Protein AF-A0A3B8LA81-F1 (afdb_monomer_lite)

Secondary structure (DSSP, 8-state):
-HHHHHHHHHHHHSTT-HHHHHHHHHHHHHHTTT-SS-STTHHHHHHHHHHHHHHHHHTT-HHHHHHHHHHHHTT-TT-HHHHHHHHHHHHHTT-HHHHHHHHHHHHHHSTT-HHHHHHHHHHHHHTT-HHHHHHHHHHHHHH-TT-HHHHHHH-

Structure (mmCIF, N/CA/C/O backbone):
data_AF-A0A3B8LA81-F1
#
_entry.id   AF-A0A3B8LA81-F1
#
loop_
_atom_site.group_PDB
_atom_site.id
_atom_site.type_symbol
_atom_site.label_atom_id
_atom_site.label_alt_id
_atom_site.label_comp_id
_atom_site.label_asym_id
_atom_site.label_entity_id
_atom_site.label_seq_id
_atom_site.pdbx_PDB_ins_code
_atom_site.Cartn_x
_atom_site.Cartn_y
_atom_site.Cartn_z
_atom_site.occupancy
_atom_site.B_iso_or_equiv
_atom_site.auth_seq_id
_atom_site.auth_comp_id
_atom_site.auth_asym_id
_atom_site.auth_atom_id
_atom_site.pdbx_PDB_model_num
ATOM 1 N N . ASP A 1 1 ? 16.186 -9.257 -14.517 1.00 79.81 1 ASP A N 1
ATOM 2 C CA . ASP A 1 1 ? 15.468 -8.083 -15.060 1.00 79.81 1 ASP A CA 1
ATOM 3 C C . ASP A 1 1 ? 14.408 -8.416 -16.109 1.00 79.81 1 ASP A C 1
ATOM 5 O O . ASP A 1 1 ? 13.320 -7.871 -15.995 1.00 79.81 1 ASP A O 1
ATOM 9 N N . TYR A 1 2 ? 14.639 -9.351 -17.043 1.00 90.38 2 TYR A N 1
ATOM 10 C CA . TYR A 1 2 ? 13.638 -9.731 -18.062 1.00 90.38 2 TYR A CA 1
ATOM 11 C C . TYR A 1 2 ? 12.248 -10.090 -17.495 1.00 90.38 2 TYR A C 1
ATOM 13 O O . TYR A 1 2 ? 11.238 -9.575 -17.959 1.00 90.38 2 TYR A O 1
ATOM 21 N N . ALA A 1 3 ? 12.178 -10.902 -16.433 1.00 90.94 3 ALA A N 1
ATOM 22 C CA . ALA A 1 3 ? 10.897 -11.256 -15.811 1.00 90.94 3 ALA A CA 1
ATOM 23 C C . ALA A 1 3 ? 10.126 -10.031 -15.271 1.00 90.94 3 ALA A C 1
ATOM 25 O O . ALA A 1 3 ? 8.916 -9.947 -15.445 1.00 90.94 3 ALA A O 1
ATOM 26 N N . ILE A 1 4 ? 10.823 -9.061 -14.663 1.00 93.31 4 ILE A N 1
ATOM 27 C CA . ILE A 1 4 ? 10.218 -7.814 -14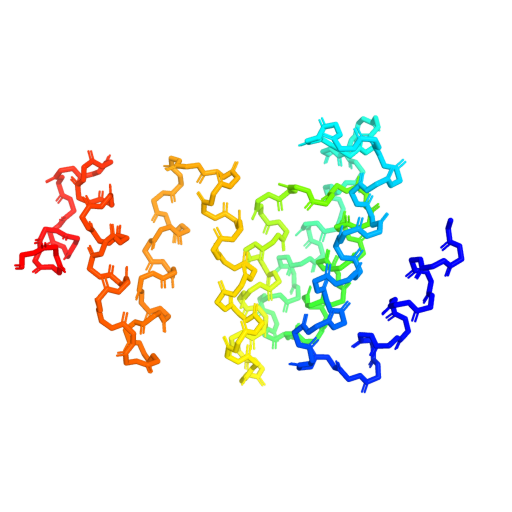.158 1.00 93.31 4 ILE A CA 1
ATOM 28 C C . ILE A 1 4 ? 9.651 -6.997 -15.322 1.00 93.31 4 ILE A C 1
ATOM 30 O O . ILE A 1 4 ? 8.574 -6.420 -15.209 1.00 93.31 4 ILE A O 1
ATOM 34 N N . GLU A 1 5 ? 10.354 -6.961 -16.454 1.00 94.00 5 GLU A N 1
ATOM 35 C CA . GLU A 1 5 ? 9.867 -6.282 -17.653 1.00 94.00 5 GLU A CA 1
ATOM 36 C C . GLU A 1 5 ? 8.595 -6.942 -18.199 1.00 94.00 5 GLU A C 1
ATOM 38 O O . GLU A 1 5 ? 7.607 -6.253 -18.453 1.00 94.00 5 GLU A O 1
ATOM 43 N N . MET A 1 6 ? 8.594 -8.270 -18.336 1.00 94.75 6 MET A N 1
ATOM 44 C CA . MET A 1 6 ? 7.456 -9.011 -18.884 1.00 94.75 6 MET A CA 1
ATOM 45 C C . MET A 1 6 ? 6.218 -8.904 -17.990 1.00 94.75 6 MET A C 1
ATOM 47 O O . MET A 1 6 ? 5.141 -8.567 -18.482 1.00 94.75 6 MET A O 1
ATOM 51 N N . PHE A 1 7 ? 6.363 -9.098 -16.675 1.00 93.94 7 PHE A N 1
ATOM 52 C CA . PHE A 1 7 ? 5.246 -8.912 -15.745 1.00 93.94 7 PHE A CA 1
ATOM 53 C C . PHE A 1 7 ? 4.822 -7.444 -15.636 1.00 93.94 7 PHE A C 1
ATOM 55 O O . PHE A 1 7 ? 3.632 -7.165 -15.543 1.00 93.94 7 PHE A O 1
ATOM 62 N N . GLY A 1 8 ? 5.755 -6.494 -15.745 1.00 94.19 8 GLY A N 1
ATOM 63 C CA . GLY A 1 8 ? 5.429 -5.070 -15.814 1.00 94.19 8 GLY A CA 1
ATOM 64 C C . GLY A 1 8 ? 4.569 -4.716 -17.031 1.00 94.19 8 GLY A C 1
ATOM 65 O O . GLY A 1 8 ? 3.618 -3.947 -16.905 1.00 94.19 8 GLY A O 1
ATOM 66 N N . LYS A 1 9 ? 4.848 -5.311 -18.200 1.00 95.19 9 LYS A N 1
ATOM 67 C CA . LYS A 1 9 ? 3.994 -5.176 -19.393 1.00 95.19 9 LYS A CA 1
ATOM 68 C C . LYS A 1 9 ? 2.627 -5.825 -19.182 1.00 95.19 9 LYS A C 1
ATOM 70 O O . LYS A 1 9 ? 1.623 -5.230 -19.556 1.00 95.19 9 LYS A O 1
ATOM 75 N N . ALA A 1 10 ? 2.575 -7.000 -18.552 1.00 94.94 10 ALA A N 1
ATOM 76 C CA . ALA A 1 10 ? 1.312 -7.668 -18.242 1.00 94.94 10 ALA A CA 1
ATOM 77 C C . ALA A 1 10 ? 0.418 -6.816 -17.322 1.00 94.94 10 ALA A C 1
ATOM 79 O O . ALA A 1 10 ? -0.760 -6.640 -17.619 1.00 94.94 10 ALA A O 1
ATOM 80 N N . VAL A 1 11 ? 0.987 -6.212 -16.271 1.00 95.88 11 VAL A N 1
ATOM 81 C CA . VAL A 1 11 ? 0.271 -5.275 -15.386 1.00 95.88 11 VAL A CA 1
ATOM 82 C C . VAL A 1 11 ? -0.188 -4.027 -16.145 1.00 95.88 11 VAL A C 1
ATOM 84 O O . VAL A 1 11 ? -1.289 -3.544 -15.915 1.00 95.88 11 VAL A O 1
ATOM 87 N N . ALA A 1 12 ? 0.607 -3.509 -17.085 1.00 94.12 12 ALA A N 1
ATOM 88 C CA . ALA A 1 12 ? 0.192 -2.362 -17.893 1.00 94.12 12 ALA A CA 1
ATOM 89 C C . ALA A 1 12 ? -0.985 -2.679 -18.837 1.00 94.12 12 ALA A C 1
ATOM 91 O O . ALA A 1 12 ? -1.790 -1.792 -19.116 1.00 94.12 12 ALA A O 1
ATOM 92 N N . LEU A 1 13 ? -1.078 -3.919 -19.331 1.00 95.62 13 LEU A N 1
ATOM 93 C CA . LEU A 1 13 ? -2.154 -4.377 -20.215 1.00 95.62 13 LEU A CA 1
ATOM 94 C C . LEU A 1 13 ? -3.433 -4.733 -19.449 1.00 95.62 13 LEU A C 1
ATOM 96 O O . LEU A 1 13 ? -4.525 -4.431 -19.921 1.00 95.62 13 LEU A O 1
ATOM 100 N N . VAL A 1 14 ? -3.297 -5.370 -18.283 1.00 96.44 14 VAL A N 1
ATOM 101 C CA . VAL A 1 14 ? -4.417 -5.840 -17.453 1.00 96.44 14 VAL A CA 1
ATOM 102 C C . VAL A 1 14 ? -4.178 -5.401 -16.000 1.00 96.44 14 VAL A C 1
ATOM 104 O O . VAL A 1 14 ? -3.712 -6.190 -15.171 1.00 96.44 14 VAL A O 1
ATOM 107 N N . PRO A 1 15 ? -4.417 -4.113 -15.686 1.00 94.50 15 PRO A N 1
ATOM 108 C CA . PRO A 1 15 ? -4.014 -3.513 -14.414 1.00 94.50 15 PRO A CA 1
ATOM 109 C C . PRO A 1 15 ? -4.866 -3.942 -13.215 1.00 94.50 15 PRO A C 1
ATOM 111 O O . PRO A 1 15 ? -4.451 -3.730 -12.076 1.00 94.50 15 PRO A O 1
ATOM 114 N N . ASP A 1 16 ? -6.029 -4.540 -13.437 1.00 96.19 16 ASP A N 1
ATOM 115 C CA . ASP A 1 16 ? -6.920 -5.096 -12.417 1.00 96.19 16 ASP A CA 1
ATOM 116 C C . ASP A 1 16 ? -6.582 -6.551 -12.044 1.00 96.19 16 ASP A C 1
ATOM 118 O O . ASP A 1 16 ? -7.095 -7.075 -11.055 1.00 96.19 16 ASP A O 1
ATOM 122 N N . ASN A 1 17 ? -5.677 -7.206 -12.782 1.00 97.38 17 ASN A N 1
ATOM 123 C CA . ASN A 1 17 ? -5.277 -8.580 -12.503 1.00 97.38 17 ASN A CA 1
ATOM 124 C C . ASN A 1 17 ? -4.306 -8.653 -11.311 1.00 97.38 17 ASN A C 1
ATOM 126 O O . ASN A 1 17 ? -3.109 -8.364 -11.422 1.00 97.38 17 ASN A O 1
ATOM 130 N N . LEU A 1 18 ? -4.829 -9.096 -10.164 1.00 96.62 18 LEU A N 1
ATOM 131 C CA . LEU A 1 18 ? -4.062 -9.254 -8.929 1.00 96.62 18 LEU A CA 1
ATOM 132 C C . LEU A 1 18 ? -2.870 -10.211 -9.084 1.00 96.62 18 LEU A C 1
ATOM 134 O O . LEU A 1 18 ? -1.776 -9.915 -8.601 1.00 96.62 18 LEU A O 1
ATOM 138 N N . LEU A 1 19 ? -3.046 -11.329 -9.795 1.00 96.94 19 LEU A N 1
ATOM 139 C CA . LEU A 1 19 ? -2.000 -12.340 -9.952 1.00 96.94 19 LEU A CA 1
ATOM 140 C C . LEU A 1 19 ? -0.764 -11.770 -10.662 1.00 96.94 19 LEU A C 1
ATOM 142 O O . LEU A 1 19 ? 0.368 -12.069 -10.272 1.00 96.94 19 LEU A O 1
ATOM 146 N N . TYR A 1 20 ? -0.954 -10.915 -11.669 1.00 96.75 20 TYR A N 1
ATOM 147 C CA . TYR A 1 20 ? 0.160 -10.264 -12.362 1.00 96.75 20 TYR A CA 1
ATOM 148 C C . TYR A 1 20 ? 0.946 -9.345 -11.431 1.00 96.75 20 TYR A C 1
ATOM 150 O O . TYR A 1 20 ? 2.178 -9.372 -11.446 1.00 96.75 20 TYR A O 1
ATOM 158 N N . ARG A 1 21 ? 0.257 -8.597 -10.564 1.00 96.50 21 ARG A N 1
ATOM 159 C CA . ARG A 1 21 ? 0.895 -7.709 -9.583 1.00 96.50 21 ARG A CA 1
ATOM 160 C C . ARG A 1 21 ? 1.614 -8.478 -8.481 1.00 96.50 21 ARG A C 1
ATOM 162 O O . ARG A 1 21 ? 2.747 -8.137 -8.150 1.00 96.50 21 ARG A O 1
ATOM 169 N N . GLN A 1 22 ? 1.017 -9.550 -7.964 1.00 97.44 22 GLN A N 1
ATOM 170 C CA . GLN A 1 22 ? 1.662 -10.422 -6.978 1.00 97.44 22 GLN A CA 1
ATOM 171 C C . GLN A 1 22 ? 2.917 -11.082 -7.557 1.00 97.44 22 GLN A C 1
ATOM 173 O O . GLN A 1 22 ? 3.974 -11.097 -6.921 1.00 97.44 22 GLN A O 1
ATOM 178 N N . THR A 1 23 ? 2.836 -11.558 -8.801 1.00 97.19 23 THR A N 1
ATOM 179 C CA . THR A 1 23 ? 3.981 -12.169 -9.483 1.00 97.19 23 THR A CA 1
ATOM 180 C C . THR A 1 23 ? 5.079 -11.139 -9.755 1.00 97.19 23 THR A C 1
ATOM 182 O O . THR A 1 23 ? 6.249 -11.419 -9.479 1.00 97.19 23 THR A O 1
ATOM 185 N N . LEU A 1 24 ? 4.714 -9.930 -10.208 1.00 97.25 24 LEU A N 1
ATOM 186 C CA . LEU A 1 24 ? 5.632 -8.799 -10.375 1.00 97.25 24 LEU A CA 1
ATOM 187 C C . LEU A 1 24 ? 6.342 -8.465 -9.054 1.00 97.25 24 LEU A C 1
ATOM 189 O O . LEU A 1 24 ? 7.571 -8.445 -8.992 1.00 97.25 24 LEU A O 1
ATOM 193 N N . ARG A 1 25 ? 5.583 -8.299 -7.967 1.00 97.19 25 ARG A N 1
ATOM 194 C CA . ARG A 1 25 ? 6.114 -8.033 -6.625 1.00 97.19 25 ARG A CA 1
ATOM 195 C C . ARG A 1 25 ? 7.105 -9.115 -6.194 1.00 97.19 25 ARG A C 1
ATOM 197 O O . ARG A 1 25 ? 8.185 -8.793 -5.707 1.00 97.19 25 ARG A O 1
ATOM 204 N N . GLY A 1 26 ? 6.776 -10.388 -6.413 1.00 96.75 26 GLY A N 1
ATOM 205 C CA . GLY A 1 26 ? 7.643 -11.518 -6.075 1.00 96.75 26 GLY A CA 1
ATOM 206 C C . GLY A 1 26 ? 8.944 -11.574 -6.885 1.00 96.75 26 GLY A C 1
ATOM 207 O O . GLY A 1 26 ? 9.989 -11.943 -6.350 1.00 96.75 26 GLY A O 1
ATOM 208 N N . VAL A 1 27 ? 8.938 -11.206 -8.172 1.00 96.94 27 VAL A N 1
ATOM 209 C CA . VAL A 1 27 ? 10.188 -11.135 -8.958 1.00 96.94 27 VAL A CA 1
ATOM 210 C C . VAL A 1 27 ? 11.050 -9.934 -8.565 1.00 96.94 27 VAL A C 1
ATOM 212 O O . VAL A 1 27 ? 12.275 -10.050 -8.528 1.00 96.94 27 VAL A O 1
ATOM 215 N N . GLU A 1 28 ? 10.435 -8.802 -8.223 1.00 96.75 28 GLU A N 1
ATOM 216 C CA . GLU A 1 28 ? 11.151 -7.608 -7.771 1.00 96.75 28 GLU A CA 1
ATOM 217 C C . GLU A 1 28 ? 11.806 -7.814 -6.403 1.00 96.75 28 GLU A C 1
ATOM 219 O O . GLU A 1 28 ? 12.949 -7.408 -6.203 1.00 96.75 28 GLU A O 1
ATOM 224 N N . ARG A 1 29 ? 11.130 -8.491 -5.471 1.00 97.06 29 ARG A N 1
ATOM 225 C CA . ARG A 1 29 ? 11.708 -8.825 -4.162 1.00 97.06 29 ARG A CA 1
ATOM 226 C C . ARG A 1 29 ? 12.904 -9.773 -4.276 1.00 97.06 29 ARG A C 1
ATOM 228 O O . ARG A 1 29 ? 13.962 -9.496 -3.705 1.00 97.06 29 ARG A O 1
ATOM 235 N N . ARG A 1 30 ? 12.796 -10.811 -5.115 1.00 96.81 30 ARG A N 1
ATOM 236 C CA . ARG A 1 30 ? 13.902 -11.739 -5.406 1.00 96.81 30 ARG A CA 1
ATOM 237 C C . ARG A 1 30 ? 15.115 -11.054 -6.029 1.00 96.81 30 ARG A C 1
ATOM 239 O O . ARG A 1 30 ? 16.238 -11.412 -5.695 1.00 96.81 30 ARG A O 1
ATOM 246 N N . LYS A 1 31 ? 14.919 -10.035 -6.874 1.00 96.06 31 LYS A N 1
ATOM 247 C CA . LYS A 1 31 ? 16.025 -9.223 -7.420 1.00 96.06 31 LYS A CA 1
ATOM 248 C C . LYS A 1 31 ? 16.884 -8.585 -6.322 1.00 96.06 31 LYS A C 1
ATOM 250 O O . LYS A 1 31 ? 18.080 -8.394 -6.524 1.00 96.06 31 LYS A O 1
ATOM 255 N N . TYR A 1 32 ? 16.284 -8.253 -5.183 1.00 96.19 32 TYR A N 1
ATOM 256 C CA . TYR A 1 32 ? 16.972 -7.673 -4.032 1.00 96.19 32 TYR A CA 1
ATOM 257 C C . TYR A 1 32 ? 17.264 -8.697 -2.930 1.00 96.19 32 TYR A C 1
ATOM 259 O O . TYR A 1 32 ? 17.502 -8.301 -1.793 1.00 96.19 32 TYR A O 1
ATOM 267 N N . ASN A 1 33 ? 17.261 -9.998 -3.247 1.00 96.31 33 ASN A N 1
ATOM 268 C CA . ASN A 1 33 ? 17.518 -11.087 -2.299 1.00 96.31 33 ASN A CA 1
ATOM 269 C C . ASN A 1 33 ? 16.649 -11.006 -1.035 1.00 96.31 33 ASN A C 1
ATOM 271 O O . ASN A 1 33 ? 17.130 -11.268 0.063 1.00 96.31 33 ASN A O 1
ATOM 275 N N . GLU A 1 34 ? 15.388 -10.586 -1.181 1.00 95.94 34 GLU A N 1
ATOM 276 C CA . GLU A 1 34 ? 14.447 -10.446 -0.063 1.00 95.94 34 GLU A CA 1
ATOM 277 C C . GLU A 1 34 ? 14.944 -9.528 1.079 1.00 95.94 34 GLU A C 1
ATOM 279 O O . GLU A 1 34 ? 14.559 -9.681 2.234 1.00 95.94 34 GLU A O 1
ATOM 284 N N . ASN A 1 35 ? 15.793 -8.539 0.775 1.00 95.69 35 ASN A N 1
ATOM 285 C CA . ASN A 1 35 ? 16.456 -7.703 1.785 1.00 95.69 35 ASN A CA 1
ATOM 286 C C . ASN A 1 35 ? 15.546 -6.719 2.556 1.00 95.69 35 ASN A C 1
ATOM 288 O O . ASN A 1 35 ? 16.054 -5.905 3.330 1.00 95.69 35 ASN A O 1
ATOM 292 N N . GLY A 1 36 ? 14.237 -6.698 2.283 1.00 95.12 36 GLY A N 1
ATOM 293 C CA . GLY A 1 36 ? 13.254 -5.839 2.954 1.00 95.12 36 GLY A CA 1
ATOM 294 C C . GLY A 1 36 ? 13.363 -4.335 2.664 1.00 95.12 36 GLY A C 1
ATOM 295 O O . GLY A 1 36 ? 12.546 -3.561 3.152 1.00 95.12 36 GLY A O 1
ATOM 296 N N . THR A 1 37 ? 14.360 -3.892 1.895 1.00 93.25 37 THR A N 1
ATOM 297 C CA . THR A 1 37 ? 14.715 -2.464 1.757 1.00 93.25 37 THR A CA 1
ATOM 298 C C . THR A 1 37 ? 14.943 -2.016 0.311 1.00 93.25 37 THR A C 1
ATOM 300 O O . THR A 1 37 ? 14.986 -0.815 0.032 1.00 93.25 37 THR A O 1
ATOM 303 N N . GLY A 1 38 ? 15.046 -2.957 -0.630 1.00 95.25 38 GLY A N 1
ATOM 304 C CA . GLY A 1 38 ? 15.256 -2.684 -2.045 1.00 95.25 38 GLY A CA 1
ATOM 305 C C . GLY A 1 38 ? 16.682 -2.246 -2.369 1.00 95.25 38 GLY A C 1
ATOM 306 O O . GLY A 1 38 ? 17.663 -2.726 -1.801 1.00 95.25 38 GLY A O 1
ATOM 307 N N . ALA A 1 39 ? 16.816 -1.339 -3.333 1.00 95.81 39 ALA A N 1
ATOM 308 C CA . ALA A 1 39 ? 18.112 -0.828 -3.760 1.00 95.81 39 ALA A CA 1
ATOM 309 C C . ALA A 1 39 ? 18.809 0.014 -2.674 1.00 95.81 39 ALA A C 1
ATOM 311 O O . ALA A 1 39 ? 18.173 0.701 -1.875 1.00 95.81 39 ALA A O 1
ATOM 312 N N . LYS A 1 40 ? 20.147 0.084 -2.726 1.00 94.75 40 LYS A N 1
ATOM 313 C CA . LYS A 1 40 ? 20.918 1.033 -1.905 1.00 94.75 40 LYS A CA 1
ATOM 314 C C . LYS A 1 40 ? 20.408 2.464 -2.127 1.00 94.75 40 LYS A C 1
ATOM 316 O O . LYS A 1 40 ? 20.242 2.895 -3.270 1.00 94.75 40 LYS A O 1
ATOM 321 N N . MET A 1 41 ? 20.192 3.203 -1.036 1.00 93.62 41 MET A N 1
ATOM 322 C CA . MET A 1 41 ? 19.589 4.546 -1.048 1.00 93.62 41 MET A CA 1
ATOM 323 C C . MET A 1 41 ? 18.185 4.592 -1.683 1.00 93.62 41 MET A C 1
ATOM 325 O O . MET A 1 41 ? 17.806 5.602 -2.278 1.00 93.62 41 MET A O 1
ATOM 329 N N . ALA A 1 42 ? 17.396 3.518 -1.558 1.00 93.94 42 ALA A N 1
ATOM 330 C CA . ALA A 1 42 ? 16.029 3.435 -2.073 1.00 93.94 42 ALA A CA 1
ATOM 331 C C . ALA A 1 42 ? 15.151 4.638 -1.691 1.00 93.94 42 ALA A C 1
ATOM 333 O O . ALA A 1 42 ? 14.432 5.158 -2.543 1.00 93.94 42 ALA A O 1
ATOM 334 N N . GLY A 1 43 ? 15.241 5.128 -0.450 1.00 91.25 43 GLY A N 1
ATOM 335 C CA . GLY A 1 43 ? 14.473 6.295 0.003 1.00 91.25 43 GLY A CA 1
ATOM 336 C C . GLY A 1 43 ? 14.750 7.558 -0.823 1.00 91.25 43 GLY A C 1
ATOM 337 O O . GLY A 1 43 ? 13.820 8.241 -1.242 1.00 91.25 43 GLY A O 1
ATOM 338 N N . LEU A 1 44 ? 16.019 7.824 -1.152 1.00 93.19 44 LEU A N 1
ATOM 339 C CA . LEU A 1 44 ? 16.398 8.962 -1.997 1.00 93.19 44 LEU A CA 1
ATOM 340 C C . LEU A 1 44 ? 15.948 8.755 -3.449 1.00 93.19 44 LEU A C 1
ATOM 342 O O . LEU A 1 44 ? 15.423 9.666 -4.085 1.00 93.19 44 LEU A O 1
ATOM 346 N N . ARG A 1 45 ? 16.114 7.534 -3.967 1.00 93.19 45 ARG A N 1
ATOM 347 C CA . ARG A 1 45 ? 15.733 7.176 -5.342 1.00 93.19 45 ARG A CA 1
ATOM 348 C C . ARG A 1 45 ? 14.219 7.245 -5.568 1.00 93.19 45 ARG A C 1
ATOM 350 O O . ARG A 1 45 ? 13.779 7.628 -6.648 1.00 93.19 45 ARG A O 1
ATOM 357 N N . THR A 1 46 ? 13.425 6.919 -4.551 1.00 95.75 46 THR A N 1
ATOM 358 C CA . THR A 1 46 ? 11.955 6.958 -4.604 1.00 95.75 46 THR A CA 1
ATOM 359 C C . THR A 1 46 ? 11.371 8.323 -4.233 1.00 95.75 46 THR A C 1
ATOM 361 O O . THR A 1 46 ? 10.201 8.570 -4.518 1.00 95.75 46 THR A O 1
ATOM 364 N N . ALA A 1 47 ? 12.155 9.257 -3.681 1.00 95.19 47 ALA A N 1
ATOM 365 C CA . ALA A 1 47 ? 11.667 10.581 -3.284 1.00 95.19 47 ALA A CA 1
ATOM 366 C C . ALA A 1 47 ? 11.009 11.344 -4.449 1.00 95.19 47 ALA A C 1
ATOM 368 O O . ALA A 1 47 ? 9.883 11.828 -4.324 1.00 95.19 47 ALA A O 1
ATOM 369 N N . LYS A 1 48 ? 11.661 11.377 -5.622 1.00 94.62 48 LYS A N 1
ATOM 370 C CA . LYS A 1 48 ? 11.106 12.016 -6.831 1.00 94.62 48 LYS A CA 1
ATOM 371 C C . LYS A 1 48 ? 9.799 11.354 -7.281 1.00 94.62 48 LYS A C 1
ATOM 373 O O . LYS A 1 48 ? 8.874 12.042 -7.713 1.00 94.62 48 LYS A O 1
ATOM 378 N N . VAL A 1 49 ? 9.711 10.030 -7.145 1.00 96.38 49 VAL A N 1
ATOM 379 C CA . VAL A 1 49 ? 8.502 9.259 -7.458 1.00 96.38 49 VAL A CA 1
ATOM 380 C C . VAL A 1 49 ? 7.361 9.651 -6.519 1.00 96.38 49 VAL A C 1
ATOM 382 O O . VAL A 1 49 ? 6.283 9.989 -7.002 1.00 96.38 49 VAL A O 1
ATOM 385 N N . LYS A 1 50 ? 7.610 9.706 -5.205 1.00 96.50 50 LYS A N 1
ATOM 386 C CA . LYS A 1 50 ? 6.614 10.112 -4.198 1.00 96.50 50 LYS A CA 1
ATOM 387 C C . LYS A 1 50 ? 6.109 11.539 -4.430 1.00 96.50 50 LYS A C 1
ATOM 389 O O . LYS A 1 50 ? 4.911 11.785 -4.325 1.00 96.50 50 LYS A O 1
ATOM 394 N N . THR A 1 51 ? 6.976 12.472 -4.821 1.00 97.00 51 THR A N 1
ATOM 395 C CA . THR A 1 51 ? 6.554 13.838 -5.180 1.00 97.00 51 THR A CA 1
ATOM 396 C C . THR A 1 51 ? 5.628 13.852 -6.399 1.00 97.00 51 THR A C 1
ATOM 398 O O . THR A 1 51 ? 4.587 14.510 -6.378 1.00 97.00 51 THR A O 1
ATOM 401 N N . ARG A 1 52 ? 5.956 13.090 -7.451 1.00 96.88 52 ARG A N 1
ATOM 402 C CA . ARG A 1 52 ? 5.104 12.957 -8.646 1.00 96.88 52 ARG A CA 1
ATOM 403 C C . ARG A 1 52 ? 3.760 12.292 -8.326 1.00 96.88 52 ARG A C 1
ATOM 405 O O . ARG A 1 52 ? 2.740 12.716 -8.871 1.00 96.88 52 ARG A O 1
ATOM 412 N N . ILE A 1 53 ? 3.748 11.301 -7.433 1.00 97.94 53 ILE A N 1
ATOM 413 C CA . ILE A 1 53 ? 2.521 10.667 -6.931 1.00 97.94 53 ILE A CA 1
ATOM 414 C C . ILE A 1 53 ? 1.638 11.704 -6.243 1.00 97.94 53 ILE A C 1
ATOM 416 O O . ILE A 1 53 ? 0.492 11.871 -6.648 1.00 97.94 53 ILE A O 1
ATOM 420 N N . LYS A 1 54 ? 2.180 12.472 -5.288 1.00 96.94 54 LYS A N 1
ATOM 421 C CA . LYS A 1 54 ? 1.427 13.531 -4.594 1.00 96.94 54 LYS A CA 1
ATOM 422 C C . LYS A 1 54 ? 0.793 14.516 -5.580 1.00 96.94 54 LYS A C 1
ATOM 424 O O . LYS A 1 54 ? -0.394 14.812 -5.475 1.00 96.94 54 LYS A O 1
ATOM 429 N N . ALA A 1 55 ? 1.552 14.971 -6.577 1.00 97.44 55 ALA A N 1
ATOM 430 C CA . ALA A 1 55 ? 1.039 15.874 -7.606 1.00 97.44 55 ALA A CA 1
ATOM 431 C C . ALA A 1 55 ? -0.073 15.240 -8.468 1.00 97.44 55 ALA A C 1
ATOM 433 O O . ALA A 1 55 ? -1.050 15.907 -8.802 1.00 97.44 55 ALA A O 1
ATOM 434 N N . SER A 1 56 ? 0.055 13.958 -8.820 1.00 97.50 56 SER A N 1
ATOM 435 C CA . SER A 1 56 ? -0.942 13.233 -9.626 1.00 97.50 56 SER A CA 1
ATOM 436 C C . SER A 1 56 ? -2.215 12.940 -8.829 1.00 97.50 56 SER A C 1
ATOM 438 O O . SER A 1 56 ? -3.317 13.080 -9.358 1.00 97.50 56 SER A O 1
ATOM 440 N N . ARG A 1 57 ? -2.068 12.634 -7.535 1.00 96.12 57 ARG A N 1
ATOM 441 C CA . ARG A 1 57 ? -3.159 12.427 -6.576 1.00 96.12 57 ARG A CA 1
ATOM 442 C C . ARG A 1 57 ? -4.006 13.684 -6.398 1.00 96.12 57 ARG A C 1
ATOM 444 O O . ARG A 1 57 ? -5.227 13.598 -6.450 1.00 96.12 57 ARG A O 1
ATOM 451 N N . LEU A 1 58 ? -3.382 14.861 -6.281 1.00 96.50 58 LEU A N 1
ATOM 452 C CA . LEU A 1 58 ? -4.106 16.143 -6.227 1.00 96.50 58 LEU A CA 1
ATOM 453 C C . LEU A 1 58 ? -4.948 16.397 -7.486 1.00 96.50 58 LEU A C 1
ATOM 455 O O . LEU A 1 58 ? -6.020 16.987 -7.409 1.00 96.50 58 LEU A O 1
ATOM 459 N N . LYS A 1 59 ? -4.482 15.913 -8.640 1.00 97.12 59 LYS A N 1
ATOM 460 C CA . LYS A 1 59 ? -5.204 15.986 -9.917 1.00 97.12 59 LYS A CA 1
ATOM 461 C C . LYS A 1 59 ? -6.207 14.843 -10.113 1.00 97.12 59 LYS A C 1
ATOM 463 O O . LYS A 1 59 ? -6.796 14.760 -11.185 1.00 97.12 59 LYS A O 1
ATOM 468 N N . LYS A 1 60 ? -6.364 13.945 -9.129 1.00 96.81 60 LYS A N 1
ATOM 469 C CA . LYS A 1 60 ? -7.156 12.704 -9.221 1.00 96.81 60 LYS A CA 1
ATOM 470 C C . LYS A 1 60 ? -6.792 11.838 -10.436 1.00 96.81 60 LYS A C 1
ATOM 472 O O . LYS A 1 60 ? -7.615 11.089 -10.952 1.00 96.81 60 LYS A O 1
ATOM 477 N N . ASN A 1 61 ? -5.550 11.937 -10.914 1.00 97.94 61 ASN A N 1
ATOM 478 C CA . ASN A 1 61 ? -5.065 11.104 -12.006 1.00 97.94 61 ASN A CA 1
ATOM 479 C C . ASN A 1 61 ? -4.555 9.775 -11.435 1.00 97.94 61 ASN A C 1
ATOM 481 O O . ASN A 1 61 ? -3.358 9.595 -11.204 1.00 97.94 61 ASN A O 1
ATOM 485 N N . TRP A 1 62 ? -5.490 8.865 -11.171 1.00 97.94 62 TRP A N 1
ATOM 486 C CA . TRP A 1 62 ? -5.220 7.592 -10.504 1.00 97.94 62 TRP A CA 1
ATOM 487 C C . TRP A 1 62 ? -4.406 6.617 -11.359 1.00 97.94 62 TRP A C 1
ATOM 489 O O . TRP A 1 62 ? -3.603 5.867 -10.817 1.00 97.94 62 TRP A O 1
ATOM 499 N N . ASP A 1 63 ? -4.531 6.6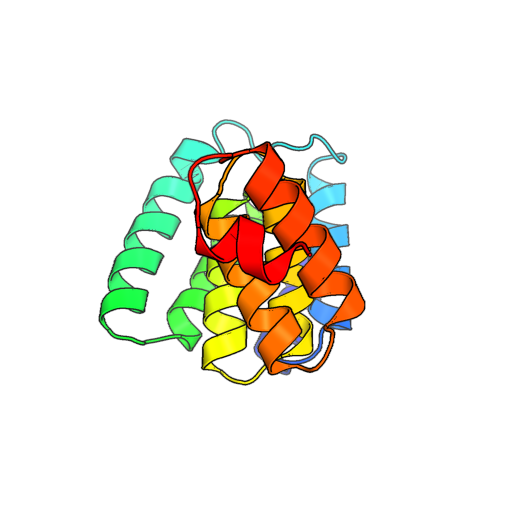70 -12.687 1.00 97.38 63 ASP A N 1
ATOM 500 C CA . ASP A 1 63 ? -3.675 5.894 -13.595 1.00 97.38 63 ASP A CA 1
ATOM 501 C C . ASP A 1 63 ? -2.201 6.321 -13.481 1.00 97.38 63 ASP A C 1
ATOM 503 O O . ASP A 1 63 ? -1.305 5.482 -13.387 1.00 97.38 63 ASP A O 1
ATOM 507 N N . ALA A 1 64 ? -1.940 7.630 -13.399 1.00 97.69 64 ALA A N 1
ATOM 508 C CA . ALA A 1 64 ? -0.587 8.137 -13.192 1.00 97.69 64 ALA A CA 1
ATOM 509 C C . ALA A 1 64 ? -0.032 7.795 -11.800 1.00 97.69 64 ALA A C 1
ATOM 511 O O . ALA A 1 64 ? 1.167 7.537 -11.678 1.00 97.69 64 ALA A O 1
ATOM 512 N N . VAL A 1 65 ? -0.877 7.780 -10.758 1.00 98.44 65 VAL A N 1
ATOM 513 C CA . VAL A 1 65 ? -0.470 7.334 -9.414 1.00 98.44 65 VAL A CA 1
ATOM 514 C C . VAL A 1 65 ? -0.088 5.855 -9.433 1.00 98.44 65 VAL A C 1
ATOM 516 O O . VAL A 1 65 ? 1.002 5.528 -8.974 1.00 98.44 65 VAL A O 1
ATOM 519 N N . ASP A 1 66 ? -0.925 4.995 -10.016 1.00 97.88 66 ASP A N 1
ATOM 520 C CA . ASP A 1 66 ? -0.683 3.551 -10.139 1.00 97.88 66 ASP A CA 1
ATOM 521 C C . ASP A 1 66 ? 0.651 3.265 -10.847 1.00 97.88 66 ASP A C 1
ATOM 523 O O . ASP A 1 66 ? 1.534 2.608 -10.295 1.00 97.88 66 ASP A O 1
ATOM 527 N N . LYS A 1 67 ? 0.865 3.867 -12.024 1.00 97.19 67 LYS A N 1
ATOM 528 C CA . LYS A 1 67 ? 2.112 3.711 -12.792 1.00 97.19 67 LYS A CA 1
ATOM 529 C C . LYS A 1 67 ? 3.333 4.218 -12.031 1.00 97.19 67 LYS A C 1
ATOM 531 O O . LYS A 1 67 ? 4.366 3.551 -11.994 1.00 97.19 67 LYS A O 1
ATOM 536 N N . ALA A 1 68 ? 3.235 5.396 -11.413 1.00 97.88 68 ALA A N 1
ATOM 537 C CA . ALA A 1 68 ? 4.342 5.956 -10.650 1.00 97.88 68 ALA A CA 1
ATOM 538 C C . ALA A 1 68 ? 4.663 5.111 -9.409 1.00 97.88 68 ALA A C 1
ATOM 540 O O . ALA A 1 68 ? 5.840 4.946 -9.089 1.00 97.88 68 ALA A O 1
ATOM 541 N N . ALA A 1 69 ? 3.651 4.568 -8.729 1.00 98.19 69 ALA A N 1
ATOM 542 C CA . ALA A 1 69 ? 3.839 3.664 -7.604 1.00 98.19 69 ALA A CA 1
ATOM 543 C C . ALA A 1 69 ? 4.577 2.393 -8.044 1.00 98.19 69 ALA A C 1
ATOM 545 O O . ALA A 1 69 ? 5.614 2.086 -7.456 1.00 98.19 69 ALA A O 1
ATOM 546 N N . GLU A 1 70 ? 4.149 1.735 -9.128 1.00 97.81 70 GLU A N 1
ATOM 547 C CA . GLU A 1 70 ? 4.844 0.557 -9.677 1.00 97.81 70 GLU A CA 1
ATOM 548 C C . GLU A 1 70 ? 6.299 0.863 -10.079 1.00 97.81 70 GLU A C 1
ATOM 550 O O . GLU A 1 70 ? 7.211 0.081 -9.812 1.00 97.81 70 GLU A O 1
ATOM 555 N N . GLU A 1 71 ? 6.574 2.039 -10.654 1.00 96.69 71 GLU A N 1
ATOM 556 C CA . GLU A 1 71 ? 7.949 2.467 -10.948 1.00 96.69 71 GLU A CA 1
ATOM 557 C C . GLU A 1 71 ? 8.820 2.605 -9.692 1.00 96.69 71 GLU A C 1
ATOM 559 O O . GLU A 1 71 ? 9.982 2.197 -9.695 1.00 96.69 71 GLU A O 1
ATOM 564 N N . GLY A 1 72 ? 8.288 3.188 -8.617 1.00 97.31 72 GLY A N 1
ATOM 565 C CA . GLY A 1 72 ? 9.024 3.308 -7.358 1.00 97.31 72 GLY A CA 1
ATOM 566 C C . GLY A 1 72 ? 9.218 1.956 -6.672 1.00 97.31 72 GLY A C 1
ATOM 567 O O . GLY A 1 72 ? 10.263 1.694 -6.077 1.00 97.31 72 GLY A O 1
ATOM 568 N N . LEU A 1 73 ? 8.233 1.077 -6.804 1.00 97.88 73 LEU A N 1
ATOM 569 C CA . LEU A 1 73 ? 8.226 -0.256 -6.227 1.00 97.88 73 LEU A CA 1
ATOM 570 C C . LEU A 1 73 ? 9.253 -1.194 -6.883 1.00 97.88 73 LEU A C 1
ATOM 572 O O . LEU A 1 73 ? 9.844 -2.016 -6.187 1.00 97.88 73 LEU A O 1
ATOM 576 N N . LYS A 1 74 ? 9.613 -0.966 -8.154 1.00 96.62 74 LYS A N 1
ATOM 577 C CA . LYS A 1 74 ? 10.798 -1.586 -8.785 1.00 96.62 74 LYS A CA 1
ATOM 578 C C . LYS A 1 74 ? 12.111 -1.259 -8.074 1.00 96.62 74 LYS A C 1
ATOM 580 O O . LYS A 1 74 ? 13.072 -2.010 -8.215 1.00 96.62 74 LYS A O 1
ATOM 585 N N . VAL A 1 75 ? 12.185 -0.126 -7.369 1.00 97.44 75 VAL A N 1
ATOM 586 C CA . VAL A 1 75 ? 13.369 0.308 -6.608 1.00 97.44 75 VAL A CA 1
ATOM 587 C C . VAL A 1 75 ? 13.316 -0.205 -5.173 1.00 97.44 75 VAL A C 1
ATOM 589 O O . VAL A 1 75 ? 14.342 -0.640 -4.647 1.00 97.44 75 VAL A O 1
ATOM 592 N N . ASN A 1 76 ? 12.142 -0.141 -4.541 1.00 97.75 76 ASN A N 1
ATOM 593 C CA . ASN A 1 76 ? 11.895 -0.708 -3.220 1.00 97.75 76 ASN A CA 1
ATOM 594 C C . ASN A 1 76 ? 10.535 -1.416 -3.158 1.00 97.75 76 ASN A C 1
ATOM 596 O O . ASN A 1 76 ? 9.524 -0.765 -2.891 1.00 97.75 76 ASN A O 1
ATOM 600 N N . PRO A 1 77 ? 10.523 -2.749 -3.308 1.00 97.69 77 PRO A N 1
ATOM 601 C CA . PRO A 1 77 ? 9.298 -3.544 -3.277 1.00 97.69 77 PRO A CA 1
ATOM 602 C C . PRO A 1 77 ? 8.571 -3.602 -1.930 1.00 97.69 77 PRO A C 1
ATOM 604 O O . PRO A 1 77 ? 7.475 -4.163 -1.856 1.00 97.69 77 PRO A O 1
ATOM 607 N N . TRP A 1 78 ? 9.191 -3.094 -0.864 1.00 97.81 78 TRP A N 1
ATOM 608 C CA . TRP A 1 78 ? 8.653 -3.095 0.495 1.00 97.81 78 TRP A CA 1
ATOM 609 C C . TRP A 1 78 ? 8.244 -1.704 0.972 1.00 97.81 78 TRP A C 1
ATOM 611 O O . TRP A 1 78 ? 7.785 -1.566 2.104 1.00 97.81 78 TRP A O 1
ATOM 621 N N . ASP A 1 79 ? 8.384 -0.670 0.139 1.00 97.94 79 ASP A N 1
ATOM 622 C CA . ASP A 1 79 ? 8.036 0.693 0.531 1.00 97.94 79 ASP A CA 1
ATOM 623 C C . ASP A 1 79 ? 6.538 0.800 0.845 1.00 97.94 79 ASP A C 1
ATOM 625 O O . ASP A 1 79 ? 5.692 0.824 -0.051 1.00 97.94 79 ASP A O 1
ATOM 629 N N . ALA A 1 80 ? 6.217 0.874 2.138 1.00 97.94 80 ALA A N 1
ATOM 630 C CA . ALA A 1 80 ? 4.843 0.903 2.619 1.00 97.94 80 ALA A CA 1
ATOM 631 C C . ALA A 1 80 ? 4.057 2.095 2.053 1.00 97.94 80 ALA A C 1
ATOM 633 O O . ALA A 1 80 ? 2.876 1.961 1.757 1.00 97.94 80 ALA A O 1
ATOM 634 N N . THR A 1 81 ? 4.702 3.250 1.847 1.00 97.75 81 THR A N 1
ATOM 635 C CA . THR A 1 81 ? 4.040 4.418 1.252 1.00 97.75 81 THR A CA 1
ATOM 636 C C . THR A 1 81 ? 3.674 4.158 -0.201 1.00 97.75 81 THR A C 1
ATOM 638 O O . THR A 1 81 ? 2.562 4.467 -0.606 1.00 97.75 81 THR A O 1
ATOM 64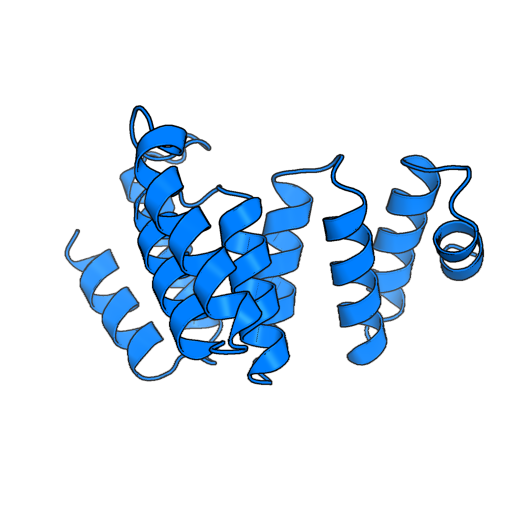1 N N . LEU A 1 82 ? 4.584 3.592 -0.995 1.00 98.38 82 LEU A N 1
ATOM 642 C CA . LEU A 1 82 ? 4.290 3.312 -2.402 1.00 98.38 82 LEU A CA 1
ATOM 643 C C . LEU A 1 82 ? 3.232 2.216 -2.558 1.00 98.38 82 LEU A C 1
ATOM 645 O O . LEU A 1 82 ? 2.361 2.348 -3.410 1.00 98.38 82 LEU A O 1
ATOM 649 N N . LEU A 1 83 ? 3.264 1.180 -1.714 1.00 98.50 83 LEU A N 1
ATOM 650 C CA . LEU A 1 83 ? 2.218 0.152 -1.664 1.00 98.50 83 LEU A CA 1
ATOM 651 C C . LEU A 1 83 ? 0.856 0.747 -1.284 1.00 98.50 83 LEU A C 1
ATOM 653 O O . LEU A 1 83 ? -0.164 0.394 -1.870 1.00 98.50 83 LEU A O 1
ATOM 657 N N . PHE A 1 84 ? 0.832 1.686 -0.340 1.00 98.50 84 PHE A N 1
ATOM 658 C CA . PHE A 1 84 ? -0.399 2.357 0.059 1.00 98.50 84 PHE A CA 1
ATOM 659 C C . PHE A 1 84 ? -0.971 3.248 -1.054 1.00 98.50 84 PHE A C 1
ATOM 661 O O . PHE A 1 84 ? -2.174 3.232 -1.315 1.00 98.50 84 PHE A O 1
ATOM 668 N N . GLU A 1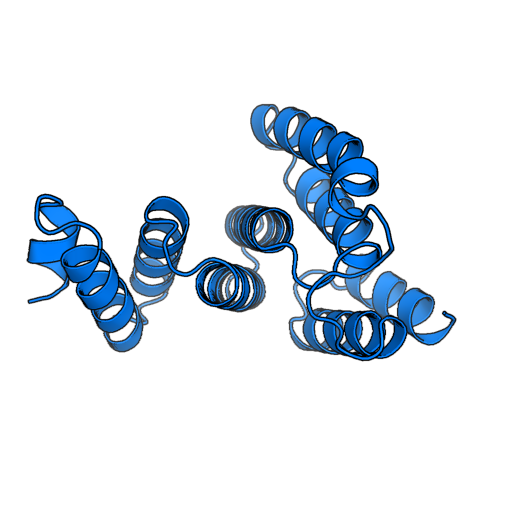 85 ? -0.116 4.002 -1.747 1.00 98.31 85 GLU A N 1
ATOM 669 C CA . GLU A 1 85 ? -0.517 4.828 -2.894 1.00 98.31 85 GLU A CA 1
ATOM 670 C C . GLU A 1 85 ? -0.994 3.963 -4.071 1.00 98.31 85 GLU A C 1
ATOM 672 O O . GLU A 1 85 ? -1.972 4.316 -4.729 1.00 98.31 85 GLU A O 1
ATOM 677 N N . LEU A 1 86 ? -0.370 2.797 -4.286 1.00 98.44 86 LEU A N 1
ATOM 678 C CA . LEU A 1 86 ? -0.831 1.791 -5.244 1.00 98.44 86 LEU A CA 1
ATOM 679 C C . LEU A 1 86 ? -2.246 1.314 -4.905 1.00 98.44 86 LEU A C 1
ATOM 681 O O . LEU A 1 86 ? -3.134 1.346 -5.753 1.00 98.44 86 LEU A O 1
ATOM 685 N N . GLY A 1 87 ? -2.469 0.925 -3.647 1.00 98.19 87 GLY A N 1
ATOM 686 C CA . GLY A 1 87 ? -3.777 0.481 -3.180 1.00 98.19 87 GLY A CA 1
ATOM 687 C C . GLY A 1 87 ? -4.837 1.578 -3.269 1.00 98.19 87 GLY A C 1
ATOM 688 O O . GLY A 1 87 ? -5.967 1.321 -3.677 1.00 98.19 87 GLY A O 1
ATOM 689 N N . THR A 1 88 ? -4.462 2.824 -2.970 1.00 98.19 88 THR A N 1
ATOM 690 C CA . THR A 1 88 ? -5.342 3.992 -3.113 1.00 98.19 88 THR A CA 1
ATOM 691 C C . THR A 1 88 ? -5.735 4.203 -4.572 1.00 98.19 88 THR A C 1
ATOM 693 O O . THR A 1 88 ? -6.916 4.328 -4.877 1.00 98.19 88 THR A O 1
ATOM 696 N N . ALA A 1 89 ? -4.772 4.193 -5.495 1.00 98.25 89 ALA A N 1
ATOM 697 C CA . ALA A 1 89 ? -5.060 4.324 -6.919 1.00 98.25 89 ALA A CA 1
ATOM 698 C C . ALA A 1 89 ? -5.925 3.173 -7.447 1.00 98.25 89 ALA A C 1
ATOM 700 O O . ALA A 1 89 ? -6.853 3.412 -8.215 1.00 98.25 89 ALA A O 1
ATOM 701 N N . ALA A 1 90 ? -5.652 1.940 -7.017 1.00 98.12 90 ALA A N 1
ATOM 702 C CA . ALA A 1 90 ? -6.449 0.773 -7.367 1.00 98.12 90 ALA A CA 1
ATOM 703 C C . ALA A 1 90 ? -7.900 0.913 -6.879 1.00 98.12 90 ALA A C 1
ATOM 705 O O . ALA A 1 90 ? -8.820 0.694 -7.664 1.00 98.12 90 ALA A O 1
ATOM 706 N N . ARG A 1 91 ? -8.113 1.365 -5.635 1.00 97.75 91 ARG A N 1
ATOM 707 C CA . ARG A 1 91 ? -9.451 1.620 -5.074 1.00 97.75 91 ARG A CA 1
ATOM 708 C C . ARG A 1 91 ? -10.233 2.610 -5.930 1.00 97.75 91 ARG A C 1
ATOM 710 O O . ARG A 1 91 ? -11.350 2.322 -6.340 1.00 97.75 91 ARG A O 1
ATOM 717 N N . GLU A 1 92 ? -9.627 3.752 -6.240 1.00 97.56 92 GLU A N 1
ATOM 718 C CA . GLU A 1 92 ? -10.274 4.824 -7.008 1.00 97.56 92 GLU A CA 1
ATOM 719 C C . GLU A 1 92 ? -10.526 4.448 -8.478 1.00 97.56 92 GLU A C 1
ATOM 721 O O . GLU A 1 92 ? -11.358 5.055 -9.148 1.00 97.56 92 GLU A O 1
ATOM 726 N N . ARG A 1 93 ? -9.825 3.429 -8.988 1.00 97.12 93 ARG A N 1
ATOM 727 C CA . ARG A 1 93 ? -10.051 2.843 -10.318 1.00 97.12 93 ARG A CA 1
ATOM 728 C C . ARG A 1 93 ? -11.034 1.668 -10.308 1.00 97.12 93 ARG A C 1
ATOM 730 O O . ARG A 1 93 ? -11.317 1.127 -11.372 1.00 97.12 93 ARG A O 1
ATOM 737 N N . GLY A 1 94 ? -11.541 1.267 -9.141 1.00 96.44 94 GLY A N 1
ATOM 738 C CA . GLY A 1 94 ? -12.452 0.130 -8.984 1.00 96.44 94 GLY A CA 1
ATOM 739 C C . GLY A 1 94 ? -11.767 -1.241 -8.932 1.00 96.44 94 GLY A C 1
ATOM 740 O O . GLY A 1 94 ? -12.442 -2.266 -8.958 1.00 96.44 94 GLY A O 1
ATOM 741 N N . PHE A 1 95 ? -10.437 -1.300 -8.828 1.00 97.38 95 PHE A N 1
ATOM 742 C CA . PHE A 1 95 ? -9.669 -2.548 -8.764 1.00 97.38 95 PHE A CA 1
ATOM 743 C C . PHE A 1 95 ? -9.617 -3.068 -7.325 1.00 97.38 95 PHE A C 1
ATOM 745 O O . PHE A 1 95 ? -8.579 -3.042 -6.663 1.00 97.38 95 PHE A O 1
ATOM 752 N N . SER A 1 96 ? -10.775 -3.499 -6.828 1.00 95.31 96 SER A N 1
ATOM 753 C CA . SER A 1 96 ? -11.014 -3.769 -5.406 1.00 95.31 96 SER A CA 1
ATOM 754 C C . SER A 1 96 ? -10.071 -4.823 -4.804 1.00 95.31 96 SER A C 1
ATOM 756 O O . SER A 1 96 ? -9.528 -4.628 -3.717 1.00 95.31 96 SER A O 1
ATOM 758 N N . GLU A 1 97 ? -9.798 -5.912 -5.529 1.00 96.38 97 GLU A N 1
ATOM 759 C CA . GLU A 1 97 ? -8.871 -6.961 -5.073 1.00 96.38 97 GLU A CA 1
ATOM 760 C C . GLU A 1 97 ? -7.422 -6.466 -4.980 1.00 96.38 97 GLU A C 1
ATOM 762 O O . GLU A 1 97 ? -6.739 -6.691 -3.981 1.00 96.38 97 GLU A O 1
ATOM 767 N N . VAL A 1 98 ? -6.968 -5.723 -5.993 1.00 98.00 98 VAL A N 1
ATOM 768 C CA . VAL A 1 98 ? -5.631 -5.112 -6.009 1.00 98.00 98 VAL A CA 1
ATOM 769 C C . VAL A 1 98 ? -5.480 -4.100 -4.876 1.00 98.00 98 VAL A C 1
ATOM 771 O O . VAL A 1 98 ? -4.436 -4.048 -4.226 1.00 98.00 98 VAL A O 1
ATOM 774 N N . ALA A 1 99 ? -6.521 -3.303 -4.631 1.00 98.31 99 ALA A N 1
ATOM 775 C CA . ALA A 1 99 ? -6.524 -2.296 -3.583 1.00 98.31 99 ALA A CA 1
ATOM 776 C C . ALA A 1 99 ? -6.303 -2.919 -2.201 1.00 98.31 99 ALA A C 1
ATOM 778 O O . ALA A 1 99 ? -5.424 -2.475 -1.458 1.00 98.31 99 ALA A O 1
ATOM 779 N N . VAL A 1 100 ? -7.056 -3.978 -1.891 1.00 98.12 100 VAL A N 1
ATOM 780 C CA . VAL A 1 100 ? -6.953 -4.691 -0.615 1.00 98.12 100 VAL A CA 1
ATOM 781 C C . VAL A 1 100 ? -5.587 -5.350 -0.454 1.00 98.12 100 VAL A C 1
ATOM 783 O O . VAL A 1 100 ? -4.964 -5.170 0.591 1.00 98.12 100 VAL A O 1
ATOM 786 N N . ASP A 1 101 ? -5.087 -6.068 -1.463 1.00 98.31 101 ASP A N 1
ATOM 787 C CA . ASP A 1 101 ? -3.771 -6.723 -1.394 1.00 98.31 101 ASP A CA 1
ATOM 788 C C . ASP A 1 101 ? -2.647 -5.704 -1.140 1.00 98.31 101 ASP A C 1
ATOM 790 O O . ASP A 1 101 ? -1.870 -5.844 -0.191 1.00 98.31 101 ASP A O 1
ATOM 794 N N . ALA A 1 102 ? -2.618 -4.610 -1.905 1.00 98.31 102 ALA A N 1
ATOM 795 C CA . ALA A 1 102 ? -1.593 -3.581 -1.770 1.00 98.31 102 ALA A CA 1
ATOM 796 C C . ALA A 1 102 ? -1.651 -2.862 -0.409 1.00 98.31 102 ALA A C 1
ATOM 798 O O . ALA A 1 102 ? -0.617 -2.703 0.250 1.00 98.31 102 ALA A O 1
ATOM 799 N N . MET A 1 103 ? -2.846 -2.470 0.054 1.00 98.50 103 MET A N 1
ATOM 800 C CA . MET A 1 103 ? -3.017 -1.825 1.363 1.00 98.50 103 MET A CA 1
ATOM 801 C C . MET A 1 103 ? -2.697 -2.775 2.523 1.00 98.50 103 MET A C 1
ATOM 803 O O . MET A 1 103 ? -2.082 -2.355 3.504 1.00 98.50 103 MET A O 1
ATOM 807 N N . ARG A 1 104 ? -3.031 -4.066 2.406 1.00 98.06 104 ARG A N 1
ATOM 808 C CA . ARG A 1 104 ? -2.684 -5.092 3.400 1.00 98.06 104 ARG A CA 1
ATOM 809 C C . ARG A 1 104 ? -1.175 -5.207 3.574 1.00 98.06 104 ARG A C 1
ATOM 811 O O . ARG A 1 104 ? -0.681 -5.178 4.701 1.00 98.06 104 ARG A O 1
ATOM 818 N N . ILE A 1 105 ? -0.433 -5.285 2.469 1.00 97.88 105 ILE A N 1
ATOM 819 C CA . ILE A 1 105 ? 1.033 -5.345 2.509 1.00 97.88 105 ILE A CA 1
ATOM 820 C C . ILE A 1 105 ? 1.604 -4.025 3.053 1.00 97.88 105 ILE A C 1
ATOM 822 O O . ILE A 1 105 ? 2.544 -4.050 3.844 1.00 97.88 105 ILE A O 1
ATOM 826 N N . ALA A 1 106 ? 1.026 -2.871 2.704 1.00 98.12 106 ALA A N 1
ATOM 827 C CA . ALA A 1 106 ? 1.450 -1.581 3.250 1.00 98.12 106 ALA A CA 1
ATOM 828 C C . ALA A 1 106 ? 1.319 -1.515 4.785 1.00 98.12 106 ALA A C 1
ATOM 830 O O . ALA A 1 106 ? 2.266 -1.112 5.463 1.00 98.12 106 ALA A O 1
ATOM 831 N N . VAL A 1 107 ? 0.185 -1.960 5.338 1.00 97.62 107 VAL A N 1
ATOM 832 C CA . VAL A 1 107 ? -0.072 -2.029 6.793 1.00 97.62 107 VAL A CA 1
ATOM 833 C C . VAL A 1 107 ? 0.828 -3.053 7.493 1.00 97.62 107 VAL A C 1
ATOM 835 O O . VAL A 1 107 ? 1.195 -2.874 8.659 1.00 97.62 107 VAL A O 1
ATOM 838 N N . ALA A 1 108 ? 1.191 -4.138 6.807 1.00 96.62 108 ALA A N 1
ATOM 839 C CA . ALA A 1 108 ? 2.152 -5.110 7.319 1.00 96.62 108 ALA A CA 1
ATOM 840 C C . ALA A 1 108 ? 3.580 -4.538 7.364 1.00 96.62 108 ALA A C 1
ATOM 842 O O . ALA A 1 108 ? 4.302 -4.783 8.325 1.00 96.62 108 ALA A O 1
ATOM 843 N N . ASN A 1 109 ? 3.969 -3.740 6.365 1.00 96.19 109 ASN A N 1
ATOM 844 C CA . ASN A 1 109 ? 5.311 -3.158 6.273 1.00 96.19 109 ASN A CA 1
ATOM 845 C C . ASN A 1 109 ? 5.498 -1.894 7.127 1.00 96.19 109 ASN A C 1
ATOM 847 O O . ASN A 1 109 ? 6.631 -1.530 7.432 1.00 96.19 109 ASN A O 1
ATOM 851 N N . ASN A 1 110 ? 4.418 -1.204 7.501 1.00 95.69 110 ASN A N 1
ATOM 852 C CA . ASN A 1 110 ? 4.457 -0.109 8.465 1.00 95.69 110 ASN A CA 1
ATOM 853 C C . ASN A 1 110 ? 3.338 -0.279 9.486 1.00 95.69 110 ASN A C 1
ATOM 855 O O . ASN A 1 110 ? 2.211 0.184 9.299 1.00 95.69 110 ASN A O 1
ATOM 859 N N . THR A 1 111 ? 3.674 -0.963 10.576 1.00 94.31 111 THR A N 1
ATOM 860 C CA . THR A 1 111 ? 2.674 -1.450 11.510 1.00 94.31 111 THR A CA 1
ATOM 861 C C . THR A 1 111 ? 2.077 -0.394 12.429 1.00 94.31 111 THR A C 1
ATOM 863 O O . THR A 1 111 ? 1.024 -0.646 13.016 1.00 94.31 111 THR A O 1
ATOM 866 N N . GLU A 1 112 ? 2.739 0.750 12.554 1.00 94.62 112 GLU A N 1
ATOM 867 C CA . GLU A 1 112 ? 2.387 1.837 13.469 1.00 94.62 112 GLU A CA 1
ATOM 868 C C . GLU A 1 112 ? 1.634 2.971 12.762 1.00 94.62 112 GLU A C 1
ATOM 870 O O . GLU A 1 112 ? 1.137 3.894 13.408 1.00 94.62 112 GLU A O 1
ATOM 875 N N . ASN A 1 113 ? 1.515 2.909 11.432 1.00 95.75 113 ASN A N 1
ATOM 876 C CA . ASN A 1 113 ? 0.806 3.922 10.669 1.00 95.75 113 ASN A CA 1
ATOM 877 C C . ASN A 1 113 ? -0.716 3.745 10.792 1.00 95.75 113 ASN A C 1
ATOM 879 O O . ASN A 1 113 ? -1.335 2.920 10.114 1.00 95.75 113 ASN A O 1
ATOM 883 N N . LYS A 1 114 ? -1.306 4.569 11.659 1.00 95.50 114 LYS A N 1
ATOM 884 C CA . LYS A 1 114 ? -2.742 4.603 11.956 1.00 95.50 114 LYS A CA 1
ATOM 885 C C . LYS A 1 114 ? -3.598 4.905 10.724 1.00 95.50 114 LYS A C 1
ATOM 887 O O . LYS A 1 114 ? -4.622 4.255 10.535 1.00 95.50 114 LYS A O 1
ATOM 892 N N . ASP A 1 115 ? -3.151 5.812 9.855 1.00 95.44 115 ASP A N 1
ATOM 893 C CA . ASP A 1 115 ? -3.887 6.187 8.641 1.00 95.44 115 ASP A CA 1
ATOM 894 C C . ASP A 1 115 ? -3.980 5.017 7.656 1.00 95.44 115 ASP A C 1
ATOM 896 O O . ASP A 1 115 ? -5.018 4.810 7.020 1.00 95.44 115 ASP A O 1
ATOM 900 N N . PHE A 1 116 ? -2.913 4.216 7.552 1.00 97.25 116 PHE A N 1
ATOM 901 C CA . PHE A 1 116 ? -2.912 3.021 6.705 1.00 97.25 116 PHE A CA 1
ATOM 902 C C . PHE A 1 116 ? -3.870 1.966 7.252 1.00 97.25 116 PHE A C 1
ATOM 904 O O . PHE A 1 116 ? -4.644 1.390 6.488 1.00 97.25 116 PHE A O 1
ATOM 911 N N . ALA A 1 117 ? -3.838 1.734 8.568 1.00 96.44 117 ALA A N 1
ATOM 912 C CA . ALA A 1 117 ? -4.741 0.794 9.222 1.00 96.44 117 ALA A CA 1
ATOM 913 C C . ALA A 1 117 ? -6.207 1.211 9.040 1.00 96.44 117 ALA A C 1
ATOM 915 O O . ALA A 1 117 ? -7.014 0.390 8.608 1.00 96.44 117 ALA A O 1
ATOM 916 N N . ARG A 1 118 ? -6.536 2.487 9.283 1.00 96.69 118 ARG A N 1
ATOM 917 C CA . ARG A 1 118 ? -7.894 3.014 9.096 1.00 96.69 118 ARG A CA 1
ATOM 918 C C . ARG A 1 118 ? -8.377 2.826 7.659 1.00 96.69 118 ARG A C 1
ATOM 920 O O . ARG A 1 118 ? -9.417 2.219 7.436 1.00 96.69 118 ARG A O 1
ATOM 927 N N . SER A 1 119 ? -7.579 3.256 6.684 1.00 97.00 119 SER A N 1
ATOM 928 C CA . SER A 1 119 ? -7.963 3.187 5.267 1.00 97.00 119 SER A CA 1
ATOM 929 C C . SER A 1 119 ? -8.172 1.750 4.775 1.00 97.00 119 SER A C 1
ATOM 931 O O . SER A 1 119 ? -9.062 1.500 3.963 1.00 97.00 119 SER A O 1
ATOM 933 N N . LEU A 1 120 ? -7.370 0.792 5.261 1.00 97.50 120 LEU A N 1
ATOM 934 C CA . LEU A 1 120 ? -7.573 -0.627 4.961 1.00 97.50 120 LEU A CA 1
ATOM 935 C C . LEU A 1 120 ? -8.865 -1.152 5.600 1.00 97.50 120 LEU A C 1
ATOM 937 O O . LEU A 1 120 ? -9.599 -1.888 4.947 1.00 97.50 120 LEU A O 1
ATOM 941 N N . ALA A 1 121 ? -9.147 -0.785 6.853 1.00 96.62 121 ALA A N 1
ATOM 942 C CA . ALA A 1 121 ? -10.363 -1.210 7.541 1.00 96.62 121 ALA A CA 1
ATOM 943 C C . ALA A 1 121 ? -11.623 -0.687 6.832 1.00 96.62 121 ALA A C 1
ATOM 945 O O . ALA A 1 121 ? -12.512 -1.474 6.523 1.00 96.62 121 ALA A O 1
ATOM 946 N N . GLU A 1 122 ? -11.654 0.599 6.477 1.00 96.25 122 GLU A N 1
ATOM 947 C CA . GLU A 1 122 ? -12.735 1.215 5.693 1.00 96.25 122 GLU A CA 1
ATOM 948 C C . GLU A 1 122 ? -12.927 0.528 4.332 1.00 96.25 122 GLU A C 1
ATOM 950 O O . GLU A 1 122 ? -14.054 0.255 3.915 1.00 96.25 122 GLU A O 1
ATOM 955 N N . LEU A 1 123 ? -11.829 0.211 3.634 1.00 96.81 123 LEU A N 1
ATOM 956 C CA . LEU A 1 123 ? -11.894 -0.498 2.357 1.00 96.81 123 LEU A CA 1
ATOM 957 C C . LEU A 1 123 ? -12.512 -1.894 2.524 1.00 96.81 123 LEU A C 1
ATOM 959 O O . LEU A 1 123 ? -13.388 -2.267 1.743 1.00 96.81 123 LEU A O 1
ATOM 963 N N . LEU A 1 124 ? -12.092 -2.643 3.546 1.00 97.00 124 LEU A N 1
ATOM 964 C CA . LEU A 1 124 ? -12.637 -3.966 3.857 1.00 97.00 124 LEU A CA 1
ATOM 965 C C . LEU A 1 124 ? -14.128 -3.890 4.214 1.00 97.00 124 LEU A C 1
ATOM 967 O O . LEU A 1 124 ? -14.910 -4.691 3.709 1.00 97.00 124 LEU A O 1
ATOM 971 N N . GLU A 1 125 ? -14.552 -2.895 5.000 1.00 95.31 125 GLU A N 1
ATOM 972 C CA . GLU A 1 125 ? -15.976 -2.668 5.281 1.00 95.31 125 GLU A CA 1
ATOM 973 C C . GLU A 1 125 ? -16.775 -2.383 4.007 1.00 95.31 125 GLU A C 1
ATOM 975 O O . GLU A 1 125 ? -17.849 -2.953 3.821 1.00 95.31 125 GLU A O 1
ATOM 980 N N . SER A 1 126 ? -16.245 -1.551 3.103 1.00 94.44 126 SER A N 1
ATOM 981 C CA . SER A 1 126 ? -16.917 -1.231 1.837 1.00 94.44 126 SER A CA 1
ATOM 982 C C . SER A 1 126 ? -17.079 -2.447 0.915 1.00 94.44 126 SER A C 1
ATOM 984 O O . SER A 1 126 ? -17.999 -2.491 0.101 1.00 94.44 126 SER A O 1
ATOM 986 N N . ARG A 1 127 ? -16.210 -3.453 1.072 1.00 93.94 127 ARG A N 1
ATOM 987 C CA . ARG A 1 127 ? -16.267 -4.748 0.381 1.00 93.94 127 ARG A CA 1
ATOM 988 C C . ARG A 1 127 ? -17.178 -5.775 1.060 1.00 93.94 127 ARG A C 1
ATOM 990 O O . ARG A 1 127 ? -17.434 -6.819 0.471 1.00 93.94 127 ARG A O 1
ATOM 997 N N . GLY A 1 128 ? -17.644 -5.502 2.278 1.00 94.75 128 GLY A N 1
ATOM 998 C CA . GLY A 1 128 ? -18.387 -6.459 3.101 1.00 94.75 128 GLY A CA 1
ATOM 999 C C . GLY A 1 128 ? -17.506 -7.438 3.889 1.00 94.75 128 GLY A C 1
ATOM 1000 O O . GLY A 1 128 ? -18.025 -8.345 4.538 1.00 94.75 128 GLY A O 1
ATOM 1001 N N . ASP A 1 129 ? -16.185 -7.243 3.901 1.00 95.00 129 ASP A N 1
ATOM 1002 C CA . ASP A 1 129 ? -15.216 -8.081 4.620 1.00 95.00 129 ASP A CA 1
ATOM 1003 C C . ASP A 1 129 ? -15.124 -7.690 6.110 1.00 95.00 129 ASP A C 1
ATOM 1005 O O . ASP A 1 129 ? -14.046 -7.462 6.669 1.00 95.00 129 ASP A O 1
ATOM 1009 N N . TYR A 1 130 ? -16.275 -7.616 6.785 1.00 94.31 130 TYR A N 1
ATOM 1010 C CA . TYR A 1 130 ? -16.409 -7.080 8.147 1.00 94.31 130 TYR A CA 1
ATOM 1011 C C . TYR A 1 130 ? -15.555 -7.818 9.187 1.00 94.31 130 TYR A C 1
ATOM 1013 O O . TYR A 1 130 ? -14.991 -7.197 10.087 1.00 94.31 130 TYR A 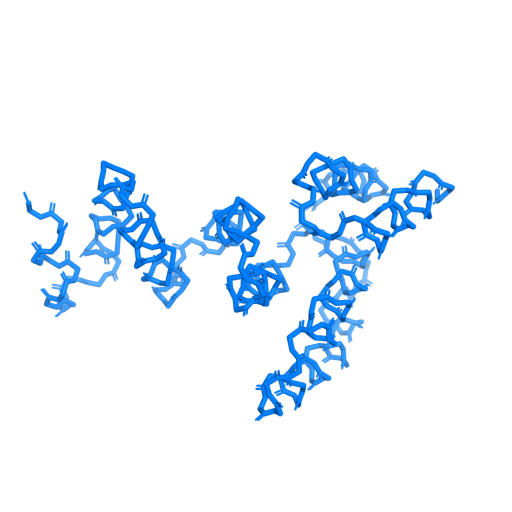O 1
ATOM 1021 N N . ASN A 1 131 ? -15.400 -9.138 9.040 1.00 93.12 131 ASN A N 1
ATOM 1022 C CA . ASN A 1 131 ? -14.577 -9.949 9.942 1.00 93.12 131 ASN A CA 1
ATOM 1023 C C . ASN A 1 131 ? -13.102 -9.541 9.909 1.00 93.12 131 ASN A C 1
ATOM 1025 O O . ASN A 1 131 ? -12.406 -9.609 10.923 1.00 93.12 131 ASN A O 1
ATOM 1029 N N . GLU A 1 132 ? -12.598 -9.163 8.736 1.00 94.69 132 GLU A N 1
ATOM 1030 C CA . GLU A 1 132 ? -11.217 -8.728 8.600 1.00 94.69 132 GLU A CA 1
ATOM 1031 C C . GLU A 1 132 ? -11.063 -7.255 8.973 1.00 94.69 132 GLU A C 1
ATOM 1033 O O . GLU A 1 132 ? -10.120 -6.911 9.686 1.00 94.69 132 GLU A O 1
ATOM 1038 N N . ALA A 1 133 ? -12.031 -6.415 8.593 1.00 96.12 133 ALA A N 1
ATOM 1039 C CA . ALA A 1 133 ? -12.089 -5.022 9.015 1.00 96.12 133 ALA A CA 1
ATOM 1040 C C . ALA A 1 133 ? -12.038 -4.888 10.546 1.00 96.12 133 ALA A C 1
ATOM 1042 O O . ALA A 1 133 ? -11.197 -4.154 11.061 1.00 96.12 133 ALA A O 1
ATOM 1043 N N . SER A 1 134 ? -12.845 -5.663 11.283 1.00 95.00 134 SER A N 1
ATOM 1044 C CA . SER A 1 134 ? -12.867 -5.660 12.756 1.00 95.00 134 SER A CA 1
ATOM 1045 C C . SER A 1 134 ? -11.492 -5.971 13.363 1.00 95.00 134 SER A C 1
ATOM 1047 O O . SER A 1 134 ? -11.057 -5.296 14.294 1.00 95.00 134 SER A O 1
ATOM 1049 N N . LYS A 1 135 ? -10.723 -6.909 12.788 1.00 94.81 135 LYS A N 1
ATOM 1050 C CA . LYS A 1 135 ? -9.347 -7.197 13.247 1.00 94.81 135 LYS A CA 1
ATOM 1051 C C . LYS A 1 135 ? -8.410 -6.004 13.055 1.00 94.81 135 LYS A C 1
ATOM 1053 O O . LYS A 1 135 ? -7.566 -5.739 13.915 1.00 94.81 135 LYS A O 1
ATOM 1058 N N . ILE A 1 136 ? -8.538 -5.288 11.937 1.00 96.12 136 ILE A N 1
ATOM 1059 C CA . ILE A 1 136 ? -7.749 -4.077 11.685 1.00 96.12 136 ILE A CA 1
ATOM 1060 C C . ILE A 1 136 ? -8.189 -2.945 12.624 1.00 96.12 136 ILE A C 1
ATOM 1062 O O . ILE A 1 136 ? -7.325 -2.292 13.209 1.00 96.12 136 ILE A O 1
ATOM 1066 N N . TRP A 1 137 ? -9.491 -2.776 12.868 1.00 96.38 137 TRP A N 1
ATOM 1067 C CA . TRP A 1 137 ? -10.026 -1.809 13.831 1.00 96.38 137 TRP A CA 1
ATOM 1068 C C . TRP A 1 137 ? -9.569 -2.083 15.263 1.00 96.38 137 TRP A C 1
ATOM 1070 O O . TRP A 1 137 ? -9.109 -1.171 15.942 1.00 96.38 137 TRP A O 1
ATOM 1080 N N . GLN A 1 138 ? -9.592 -3.340 15.709 1.00 94.50 138 GLN A N 1
ATOM 1081 C CA . GLN A 1 138 ? -9.057 -3.752 17.011 1.00 94.50 138 GLN A CA 1
ATOM 1082 C C . GLN A 1 138 ? -7.578 -3.405 17.152 1.00 94.50 138 GLN A C 1
ATOM 1084 O O . GLN A 1 138 ? -7.126 -2.966 18.210 1.00 94.50 138 GLN A O 1
ATOM 1089 N N . ARG A 1 139 ? -6.800 -3.594 16.085 1.00 93.56 139 ARG A N 1
ATOM 1090 C CA . ARG A 1 139 ? -5.394 -3.202 16.077 1.00 93.56 139 ARG A CA 1
ATOM 1091 C C . ARG A 1 139 ? -5.232 -1.684 16.124 1.00 93.56 139 ARG A C 1
ATOM 1093 O O . ARG A 1 139 ? -4.391 -1.209 16.881 1.00 93.56 139 ARG A O 1
ATOM 1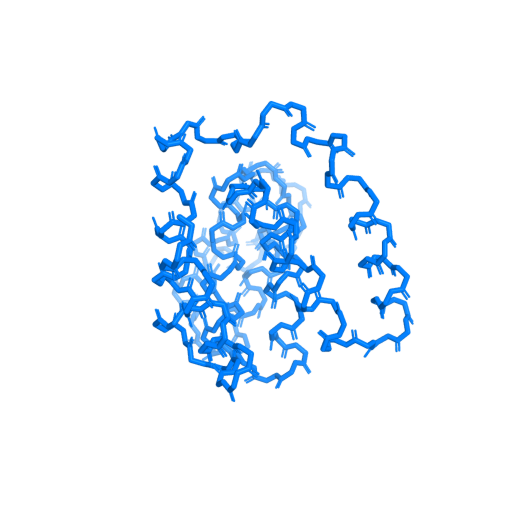100 N N . LEU A 1 140 ? -6.032 -0.934 15.369 1.00 94.50 140 LEU A N 1
ATOM 1101 C CA . LEU A 1 140 ? -6.012 0.526 15.406 1.00 94.50 140 LEU A CA 1
ATOM 1102 C C . LEU A 1 140 ? -6.392 1.056 16.794 1.00 94.50 140 LEU A C 1
ATOM 1104 O O . LEU A 1 140 ? -5.679 1.903 17.312 1.00 94.50 140 LEU A O 1
ATOM 1108 N N . ALA A 1 141 ? -7.410 0.492 17.447 1.00 94.69 141 ALA A N 1
ATOM 1109 C CA . ALA A 1 141 ? -7.812 0.855 18.808 1.00 94.69 141 ALA A CA 1
ATOM 1110 C C . ALA A 1 141 ? -6.716 0.570 19.854 1.00 94.69 141 ALA A C 1
ATOM 1112 O O . ALA A 1 141 ? -6.615 1.268 20.859 1.00 94.69 141 ALA A O 1
ATOM 1113 N N . LYS A 1 142 ? -5.858 -0.435 19.622 1.00 92.94 142 LYS A N 1
ATOM 1114 C CA . LYS A 1 142 ? -4.672 -0.686 20.461 1.00 92.94 142 LYS A CA 1
ATOM 1115 C C . LYS A 1 142 ? -3.556 0.336 20.221 1.00 92.94 142 LYS A C 1
ATOM 1117 O O . LYS A 1 142 ? -2.877 0.715 21.168 1.00 92.94 142 LYS A O 1
ATOM 1122 N N . LEU A 1 143 ? -3.350 0.757 18.970 1.00 92.62 143 LEU A N 1
ATOM 1123 C CA . LEU A 1 143 ? -2.353 1.775 18.597 1.00 92.62 143 LEU A CA 1
ATOM 1124 C C . LEU A 1 143 ? -2.792 3.192 18.991 1.00 92.62 143 LEU A C 1
ATOM 1126 O O . LEU A 1 143 ? -1.960 4.060 19.257 1.00 92.62 143 LEU A O 1
ATOM 1130 N N . ASP A 1 144 ? -4.098 3.436 18.988 1.00 92.44 144 ASP A N 1
ATOM 1131 C CA . ASP A 1 144 ? -4.724 4.685 19.387 1.00 92.44 144 ASP A CA 1
ATOM 1132 C C . ASP A 1 144 ? -5.934 4.434 20.291 1.00 92.44 144 ASP A C 1
ATOM 1134 O O . ASP A 1 144 ? -7.077 4.405 19.828 1.00 92.44 144 ASP A O 1
ATOM 1138 N N . PRO A 1 145 ? -5.710 4.292 21.607 1.00 91.00 145 PRO A N 1
ATOM 1139 C CA . PRO A 1 145 ? -6.803 4.117 22.554 1.00 91.00 145 PRO A CA 1
ATOM 1140 C C . PRO A 1 145 ? -7.785 5.292 22.581 1.00 91.00 145 PRO A C 1
ATOM 1142 O O . PRO A 1 145 ? -8.901 5.122 23.070 1.00 91.00 145 PRO A O 1
ATOM 1145 N N . MET A 1 146 ? -7.407 6.475 22.075 1.00 91.44 146 MET A N 1
ATOM 1146 C CA . MET A 1 146 ? -8.257 7.669 22.046 1.00 91.44 146 MET A CA 1
ATOM 1147 C C . MET A 1 146 ? -9.108 7.770 20.775 1.00 91.44 146 MET A C 1
ATOM 1149 O O . MET A 1 146 ? -10.112 8.486 20.791 1.00 91.44 146 MET A O 1
ATOM 1153 N N . ASP A 1 147 ? -8.836 6.965 19.749 1.00 90.75 147 ASP A N 1
ATOM 1154 C CA . ASP A 1 147 ? -9.639 6.887 18.529 1.00 90.75 147 ASP A CA 1
ATOM 1155 C C . ASP A 1 147 ? -11.037 6.297 18.802 1.00 90.75 147 ASP A C 1
ATOM 1157 O O . ASP A 1 147 ? -11.214 5.101 19.048 1.00 90.75 147 ASP A O 1
ATOM 1161 N N . ALA A 1 148 ? -12.053 7.165 18.802 1.00 89.88 148 ALA A N 1
ATOM 1162 C CA . ALA A 1 148 ? -13.431 6.783 19.101 1.00 89.88 148 ALA A CA 1
ATOM 1163 C C . ALA A 1 148 ? -14.051 5.870 18.037 1.00 89.88 148 ALA A C 1
ATOM 1165 O O . ALA A 1 148 ? -14.843 4.987 18.378 1.00 89.88 148 ALA A O 1
ATOM 1166 N N . GLU A 1 149 ? -13.683 6.065 16.773 1.00 90.81 149 GLU A N 1
ATOM 1167 C CA . GLU A 1 149 ? -14.187 5.266 15.664 1.00 90.81 149 GLU A CA 1
ATOM 1168 C C . GLU A 1 149 ? -13.615 3.855 15.739 1.00 90.81 149 GLU A C 1
ATOM 1170 O O . GLU A 1 149 ? -14.375 2.888 15.758 1.00 90.81 149 GLU A O 1
ATOM 1175 N N . ALA A 1 150 ? -12.297 3.737 15.916 1.00 90.81 150 ALA A N 1
ATOM 1176 C CA . ALA A 1 150 ? -11.640 2.448 16.059 1.00 90.81 150 ALA A CA 1
ATOM 1177 C C . ALA A 1 150 ? -12.192 1.661 17.249 1.00 90.81 150 ALA A C 1
ATOM 1179 O O . ALA A 1 150 ? -12.484 0.478 17.100 1.00 90.81 150 ALA A O 1
ATOM 1180 N N . ARG A 1 151 ? -12.419 2.305 18.406 1.00 89.50 151 ARG A N 1
ATOM 1181 C CA . ARG A 1 151 ? -13.065 1.642 19.552 1.00 89.50 151 ARG A CA 1
ATOM 1182 C C . ARG A 1 151 ? -14.456 1.127 19.197 1.00 89.50 151 ARG A C 1
ATOM 1184 O O . ARG A 1 151 ? -14.751 -0.031 19.471 1.00 89.50 151 ARG A O 1
ATOM 1191 N N . THR A 1 152 ? -15.278 1.958 18.561 1.00 90.56 152 THR A N 1
ATOM 1192 C CA . THR A 1 152 ? -16.660 1.605 18.199 1.00 90.56 152 THR A CA 1
ATOM 1193 C C . THR A 1 152 ? -16.717 0.452 17.201 1.00 90.56 152 THR A C 1
ATOM 1195 O O . THR A 1 152 ? -17.517 -0.458 17.368 1.00 90.56 152 THR A O 1
ATOM 1198 N N . LYS A 1 153 ? -15.842 0.462 16.193 1.00 88.38 153 LYS A N 1
ATOM 1199 C CA . LYS A 1 153 ? -15.772 -0.552 15.132 1.00 88.38 153 LYS A CA 1
ATOM 1200 C C . LYS A 1 153 ? -15.009 -1.824 15.529 1.00 88.38 153 LYS A C 1
ATOM 1202 O O . LYS A 1 153 ? -15.008 -2.804 14.787 1.00 88.38 153 LYS A O 1
ATOM 1207 N N . SER A 1 154 ? -14.321 -1.796 16.672 1.00 83.38 154 SER A N 1
ATOM 1208 C CA . SER A 1 154 ? -13.574 -2.936 17.217 1.00 83.38 154 SER A CA 1
ATOM 1209 C C . SER A 1 154 ? -14.386 -3.842 18.150 1.00 83.38 154 SER A C 1
ATOM 1211 O O . SER A 1 154 ? -13.927 -4.957 18.426 1.00 83.38 154 SER A O 1
ATOM 1213 N N . MET A 1 155 ? -15.531 -3.345 18.638 1.00 70.50 155 MET A N 1
ATOM 1214 C CA . MET A 1 155 ? -16.497 -4.042 19.502 1.00 70.50 155 MET A CA 1
ATOM 1215 C C . MET A 1 155 ? -17.458 -4.896 18.679 1.00 70.50 155 MET A C 1
ATOM 1217 O O . MET A 1 155 ? -17.757 -6.014 19.150 1.00 70.50 155 MET A O 1
#

Sequence (155 aa):
DYAIEMFGKAVALVPDNLLYRQTLRGVERRKYNENGTGAKMAGLRTAKVKTRIKASRLKKNWDAVDKAAEEGLKVNPWDATLLFELGTAARERGFSEVAVDAMRIAVANNTENKDFARSLAELLESRGDYNEASKIWQRLAKLDPMDAEARTKSM

Foldseek 3Di:
DVQLVVLVVVCVVVVLDQVSVVSNLVVLCVVVVVPLFFADVLVVVCVVLVVQLVVCVVVVVLVSQLNSLSVSCSRPVQQLVSLQSNLVSCVSVVSLVSNLVSLVSSCVSPVLPLVSLQVNLVSCVVVVVLVVSLVSLLSSCVSPVPPPVSVVSND

Radius of gyration: 15.67 Å; chains: 1; bounding box: 39×28×43 Å

pLDDT: mean 95.53, std 3.37, range [70.5, 98.5]